Protein AF-A0A497GN46-F1 (afdb_monomer)

Sequence (124 aa):
MSKYTYIRVEKKVAERLEQLKFLYGCNSYNEVLSKLLNDIGVVEDLKRIANDPFQLSSVQEAALDALGEMAENGNIYALKALIEVAKNKRDVSYIQKKALSLVKKSLDVLYAKYGLAQVKDSSG

Radius of gyration: 18.12 Å; Cα contacts (8 Å, |Δi|>4): 106; chains: 1; bounding box: 47×28×57 Å

Structure (mmCIF, N/CA/C/O backbone):
data_AF-A0A497GN46-F1
#
_entry.id   AF-A0A497GN46-F1
#
loop_
_atom_site.group_PDB
_atom_site.id
_atom_site.type_symbol
_atom_site.label_atom_id
_atom_site.label_alt_id
_atom_site.label_comp_id
_atom_site.label_asym_id
_atom_site.label_entity_id
_atom_site.label_seq_id
_atom_site.pdbx_PDB_ins_code
_atom_site.Cartn_x
_atom_site.Cartn_y
_atom_site.Cartn_z
_atom_site.occupancy
_atom_site.B_iso_or_equiv
_atom_site.auth_seq_id
_atom_site.auth_comp_id
_atom_site.auth_asym_id
_atom_site.auth_atom_id
_atom_site.pdbx_PDB_model_num
ATOM 1 N N . MET A 1 1 ? -10.093 23.165 -40.845 1.00 49.94 1 MET A N 1
ATOM 2 C CA . MET A 1 1 ? -10.022 21.777 -40.316 1.00 49.94 1 MET A CA 1
ATOM 3 C C . MET A 1 1 ? -8.875 21.097 -41.057 1.00 49.94 1 MET A C 1
ATOM 5 O O . MET A 1 1 ? -8.870 21.205 -42.268 1.00 49.94 1 MET A O 1
ATOM 9 N N . SER A 1 2 ? -7.806 20.574 -40.448 1.00 41.91 2 SER A N 1
ATOM 10 C CA . SER A 1 2 ? -7.695 19.578 -39.362 1.00 41.91 2 SER A CA 1
ATOM 11 C C . SER A 1 2 ? -6.376 19.814 -38.584 1.00 41.91 2 SER A C 1
ATOM 13 O O . SER A 1 2 ? -5.337 19.983 -39.210 1.00 41.91 2 SER A O 1
ATOM 15 N N . LYS A 1 3 ? -6.407 20.124 -37.277 1.00 43.84 3 LYS A N 1
ATOM 16 C CA . LYS A 1 3 ? -6.298 19.204 -36.114 1.00 43.84 3 LYS A CA 1
ATOM 17 C C . LYS A 1 3 ? -4.997 18.384 -36.051 1.00 43.84 3 LYS A C 1
ATOM 19 O O . LYS A 1 3 ? -5.061 17.175 -36.182 1.00 43.84 3 LYS A O 1
ATOM 24 N N . TYR A 1 4 ? -3.867 19.010 -35.722 1.00 42.88 4 TYR A N 1
ATOM 25 C CA . TYR A 1 4 ? -2.808 18.338 -34.953 1.00 42.88 4 TYR A CA 1
ATOM 26 C C . TYR A 1 4 ? -2.122 19.357 -34.045 1.00 42.88 4 TYR A C 1
ATOM 28 O O . TYR A 1 4 ? -1.109 19.959 -34.391 1.00 42.88 4 TYR A O 1
ATOM 36 N N . THR A 1 5 ? -2.698 19.567 -32.863 1.00 42.41 5 THR A N 1
ATOM 37 C CA . THR A 1 5 ? -1.954 20.135 -31.741 1.00 42.41 5 THR A CA 1
ATOM 38 C C . THR A 1 5 ? -0.919 19.083 -31.353 1.00 42.41 5 THR A C 1
ATOM 40 O O . THR A 1 5 ? -1.232 18.145 -30.624 1.00 42.41 5 THR A O 1
ATOM 43 N N . TYR A 1 6 ? 0.293 19.176 -31.904 1.00 43.22 6 TYR A N 1
ATOM 44 C CA . TYR A 1 6 ? 1.426 18.402 -31.406 1.00 43.22 6 TYR A CA 1
ATOM 45 C C . TYR A 1 6 ? 1.648 18.833 -29.957 1.00 43.22 6 TYR A C 1
ATOM 47 O O . TYR A 1 6 ? 2.191 19.906 -29.692 1.00 43.22 6 TYR A O 1
ATOM 55 N N . ILE A 1 7 ? 1.179 18.023 -29.008 1.00 54.28 7 ILE A N 1
ATOM 56 C CA . ILE A 1 7 ? 1.558 18.172 -27.609 1.00 54.28 7 ILE A CA 1
ATOM 57 C C . ILE A 1 7 ? 3.064 17.939 -27.594 1.00 54.28 7 ILE A C 1
ATOM 59 O O . ILE A 1 7 ? 3.532 16.826 -27.835 1.00 54.28 7 ILE A O 1
ATOM 63 N N . ARG A 1 8 ? 3.836 19.009 -27.395 1.00 50.75 8 ARG A N 1
ATOM 64 C CA . ARG A 1 8 ? 5.283 18.926 -27.225 1.00 50.75 8 ARG A CA 1
ATOM 65 C C . ARG A 1 8 ? 5.517 18.209 -25.902 1.00 50.75 8 ARG A C 1
ATOM 67 O O . ARG A 1 8 ? 5.531 18.834 -24.848 1.00 50.75 8 ARG A O 1
ATOM 74 N N . VAL A 1 9 ? 5.612 16.885 -25.957 1.00 55.09 9 VAL A N 1
ATOM 75 C CA . VAL A 1 9 ? 5.970 16.076 -24.799 1.00 55.09 9 VAL A CA 1
ATOM 76 C C . VAL A 1 9 ? 7.387 16.490 -24.438 1.00 55.09 9 VAL A C 1
ATOM 78 O O . VAL A 1 9 ? 8.319 16.287 -25.217 1.00 55.09 9 VAL A O 1
ATOM 81 N N . GLU A 1 10 ? 7.537 17.172 -23.305 1.00 70.38 10 GLU A N 1
ATOM 82 C CA . GLU A 1 10 ? 8.850 17.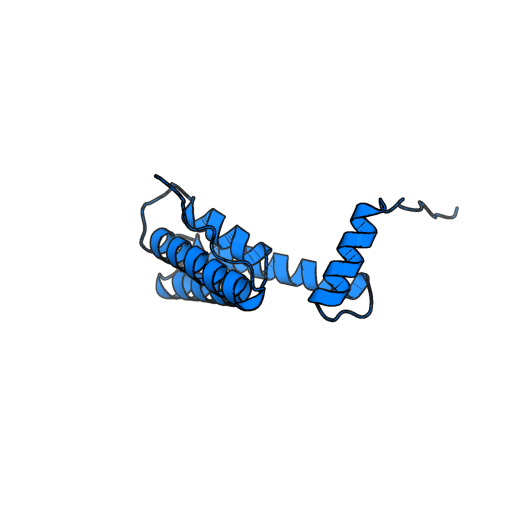567 -22.813 1.00 70.38 10 GLU A CA 1
ATOM 83 C C . GLU A 1 10 ? 9.751 16.330 -22.768 1.00 70.38 10 GLU A C 1
ATOM 85 O O . GLU A 1 10 ? 9.307 15.251 -22.374 1.00 70.38 10 GLU A O 1
ATOM 90 N N . LYS A 1 11 ? 11.023 16.472 -23.150 1.00 72.75 11 LYS A N 1
ATOM 91 C CA . LYS A 1 11 ? 11.996 15.364 -23.192 1.00 72.75 11 LYS A CA 1
ATOM 92 C C . LYS A 1 11 ? 11.970 14.515 -21.909 1.00 72.75 11 LYS A C 1
ATOM 94 O O . LYS A 1 11 ? 11.975 13.293 -21.969 1.00 72.75 11 LYS A O 1
ATOM 99 N N . LYS A 1 12 ? 11.811 15.177 -20.760 1.00 72.25 12 LYS A N 1
ATOM 100 C CA . LYS A 1 12 ? 11.692 14.565 -19.431 1.00 72.25 12 LYS A CA 1
ATOM 101 C C . LYS A 1 12 ? 10.449 13.681 -19.260 1.00 72.25 12 LYS A C 1
ATOM 103 O O . LYS A 1 12 ? 10.490 12.693 -18.533 1.00 72.25 12 LYS A O 1
ATOM 108 N N . VAL A 1 13 ? 9.334 14.032 -19.897 1.00 72.69 13 VAL A N 1
ATOM 109 C CA . VAL A 1 13 ? 8.100 13.233 -19.890 1.00 72.69 13 VAL A CA 1
ATOM 110 C C . VAL A 1 13 ? 8.264 12.002 -20.777 1.00 72.69 13 VAL A C 1
ATOM 112 O O . VAL A 1 13 ? 7.862 10.919 -20.369 1.00 72.69 13 VAL A O 1
ATOM 115 N N . ALA A 1 14 ? 8.917 12.132 -21.934 1.00 74.38 14 ALA A N 1
ATOM 116 C CA . ALA A 1 14 ? 9.223 10.992 -22.799 1.00 74.38 14 ALA A CA 1
ATOM 117 C C . ALA A 1 14 ? 10.196 10.002 -22.130 1.00 74.38 14 ALA A C 1
ATOM 119 O O . ALA A 1 14 ? 9.937 8.804 -22.117 1.00 74.38 14 ALA A O 1
ATOM 120 N N . GLU A 1 15 ? 11.261 10.500 -21.493 1.00 78.56 15 GLU A N 1
ATOM 121 C CA . GLU A 1 15 ? 12.205 9.678 -20.718 1.00 78.56 15 GLU A CA 1
ATOM 122 C C . GLU A 1 15 ? 11.504 8.923 -19.580 1.00 78.56 15 GLU A C 1
ATOM 124 O O . GLU A 1 15 ? 11.731 7.728 -19.392 1.00 78.56 15 GLU A O 1
ATOM 129 N N . ARG A 1 16 ? 10.598 9.591 -18.853 1.00 78.56 16 ARG A N 1
ATOM 130 C CA . ARG A 1 16 ? 9.771 8.944 -17.823 1.00 78.56 16 ARG A CA 1
ATOM 131 C C . ARG A 1 16 ? 8.839 7.887 -18.407 1.00 78.56 16 ARG A C 1
ATOM 133 O O . ARG A 1 16 ? 8.714 6.817 -17.825 1.00 78.56 16 ARG A O 1
ATOM 140 N N . LEU A 1 17 ? 8.184 8.163 -19.533 1.00 77.19 17 LEU A N 1
ATOM 141 C CA . LEU A 1 17 ? 7.293 7.198 -20.178 1.00 77.19 17 LEU A CA 1
ATOM 142 C C . LEU A 1 17 ? 8.049 5.958 -20.662 1.00 77.19 17 LEU A C 1
ATOM 144 O O . LEU A 1 17 ? 7.526 4.861 -20.513 1.00 77.19 17 LEU A O 1
ATOM 148 N N . GLU A 1 18 ? 9.275 6.101 -21.167 1.00 82.38 18 GLU A N 1
ATOM 149 C CA . GLU A 1 18 ? 10.121 4.957 -21.534 1.00 82.38 18 GLU A CA 1
ATOM 150 C C . GLU A 1 18 ? 10.572 4.140 -20.315 1.00 82.38 18 GLU A C 1
ATOM 152 O O . GLU A 1 18 ? 10.491 2.912 -20.330 1.00 82.38 18 GLU A O 1
ATOM 157 N N . GLN A 1 19 ? 10.954 4.796 -19.214 1.00 79.62 19 GLN A N 1
ATOM 158 C CA . GLN A 1 19 ? 11.245 4.103 -17.950 1.00 79.62 19 GLN A CA 1
ATOM 159 C C . GLN A 1 19 ? 10.033 3.309 -17.450 1.00 79.62 19 GLN A C 1
ATOM 161 O O . GLN A 1 19 ? 10.162 2.151 -17.062 1.00 79.62 19 GLN A O 1
ATOM 166 N N . LEU A 1 20 ? 8.844 3.913 -17.490 1.00 77.44 20 LEU A N 1
ATOM 167 C CA . LEU A 1 20 ? 7.599 3.259 -17.086 1.00 77.44 20 LEU A CA 1
ATOM 168 C C . LEU A 1 20 ? 7.226 2.117 -18.034 1.00 77.44 20 LEU A C 1
ATOM 170 O O . LEU A 1 20 ? 6.750 1.082 -17.580 1.00 77.44 20 LEU A O 1
ATOM 174 N N . LYS A 1 21 ? 7.489 2.267 -19.335 1.00 81.25 21 LYS A N 1
ATOM 175 C CA . LYS A 1 21 ? 7.287 1.215 -20.333 1.00 81.25 21 LYS A CA 1
ATOM 176 C C . LYS A 1 21 ? 8.128 -0.023 -20.011 1.00 81.25 21 LYS A C 1
ATOM 178 O O . LYS A 1 21 ? 7.592 -1.128 -20.020 1.00 81.25 21 LYS A O 1
ATOM 183 N N . PHE A 1 22 ? 9.391 0.174 -19.627 1.00 79.94 22 PHE A N 1
ATOM 184 C CA . PHE A 1 22 ? 10.271 -0.893 -19.146 1.00 79.94 22 PHE A CA 1
ATOM 185 C C . PHE A 1 22 ? 9.782 -1.506 -17.824 1.00 79.94 22 PHE A C 1
ATOM 187 O O . PHE A 1 22 ? 9.637 -2.721 -17.731 1.00 79.94 22 PHE A O 1
ATOM 194 N N . LEU A 1 23 ? 9.474 -0.677 -16.819 1.00 72.50 23 LEU A N 1
ATOM 195 C CA . LEU A 1 23 ? 9.042 -1.137 -15.491 1.00 72.50 23 LEU A CA 1
ATOM 196 C C . LEU A 1 23 ? 7.744 -1.953 -15.529 1.00 72.50 23 LEU A C 1
ATOM 198 O O . LEU A 1 23 ? 7.620 -2.945 -14.818 1.00 72.50 23 LEU A O 1
ATOM 202 N N . TYR A 1 24 ? 6.785 -1.547 -16.361 1.00 75.38 24 TYR A N 1
ATOM 203 C CA . TYR A 1 24 ? 5.485 -2.207 -16.476 1.00 75.38 24 TYR A CA 1
ATOM 204 C C . TYR A 1 24 ? 5.428 -3.313 -17.541 1.00 75.38 24 TYR A C 1
ATOM 206 O O . TYR A 1 24 ? 4.366 -3.931 -17.707 1.00 75.38 24 TYR A O 1
ATOM 214 N N . GLY A 1 25 ? 6.531 -3.554 -18.263 1.00 82.50 25 GLY A N 1
ATOM 215 C CA . GLY A 1 25 ? 6.592 -4.509 -19.372 1.00 82.50 25 GLY A CA 1
ATOM 216 C C . GLY A 1 25 ? 5.600 -4.186 -20.493 1.00 82.50 25 GLY A C 1
ATOM 217 O O . GLY A 1 25 ? 4.984 -5.092 -21.048 1.00 82.50 25 GLY A O 1
ATOM 218 N N . CYS A 1 26 ? 5.375 -2.901 -20.768 1.00 84.56 26 CYS A N 1
ATOM 219 C CA . CYS A 1 26 ? 4.435 -2.446 -21.790 1.00 84.56 26 CYS A CA 1
ATOM 220 C C . CYS A 1 26 ? 5.123 -2.338 -23.155 1.00 84.56 26 CYS A C 1
ATOM 222 O O . CYS A 1 26 ? 6.303 -2.013 -23.246 1.00 84.56 26 CYS A O 1
ATOM 224 N N . ASN A 1 27 ? 4.370 -2.522 -24.236 1.00 86.25 27 ASN A N 1
ATOM 225 C CA . ASN A 1 27 ? 4.879 -2.365 -25.602 1.00 86.25 27 ASN A CA 1
ATOM 226 C C . ASN A 1 27 ? 4.527 -1.000 -26.209 1.00 86.25 27 ASN A C 1
ATOM 228 O O . ASN A 1 27 ? 5.090 -0.601 -27.229 1.00 86.25 27 ASN A O 1
ATOM 232 N N . SER A 1 28 ? 3.629 -0.246 -25.570 1.00 84.94 28 SER A N 1
ATOM 233 C CA . SER A 1 28 ? 3.193 1.074 -26.028 1.00 84.94 28 SER A CA 1
ATOM 234 C C . SER A 1 28 ? 2.960 2.054 -24.876 1.00 84.94 28 SER A C 1
ATOM 236 O O . SER A 1 28 ? 2.689 1.663 -23.741 1.00 84.94 28 SER A O 1
ATOM 238 N N . TYR A 1 29 ? 3.013 3.358 -25.166 1.00 79.31 29 TYR A N 1
ATOM 239 C CA . TYR A 1 29 ? 2.657 4.388 -24.181 1.00 79.31 29 TYR A CA 1
ATOM 240 C C . TYR A 1 29 ? 1.176 4.341 -23.790 1.00 79.31 29 TYR A C 1
ATOM 242 O O . TYR A 1 29 ? 0.841 4.671 -22.658 1.00 79.31 29 TYR A O 1
ATOM 250 N N . ASN A 1 30 ? 0.294 3.888 -24.685 1.00 79.94 30 ASN A N 1
ATOM 251 C CA . ASN A 1 30 ? -1.123 3.702 -24.366 1.00 79.94 30 ASN A CA 1
ATOM 252 C C . ASN A 1 30 ? -1.323 2.591 -23.328 1.00 79.94 30 ASN A C 1
ATOM 254 O O . ASN A 1 30 ? -2.126 2.754 -22.414 1.00 79.94 30 ASN A O 1
ATOM 258 N N . GLU A 1 31 ? -0.559 1.499 -23.413 1.00 79.19 31 GLU A N 1
ATOM 259 C CA . GLU A 1 31 ? -0.557 0.453 -22.382 1.00 79.19 31 GLU A CA 1
ATOM 260 C C . GLU A 1 31 ? -0.015 0.971 -21.048 1.00 79.19 31 GLU A C 1
ATOM 262 O O . GLU A 1 31 ? -0.602 0.692 -20.005 1.00 79.19 31 GLU A O 1
ATOM 267 N N . VAL A 1 32 ? 1.060 1.770 -21.069 1.00 81.50 32 VAL A N 1
ATOM 268 C CA . VAL A 1 32 ? 1.578 2.442 -19.864 1.00 81.50 32 VAL A CA 1
ATOM 269 C C . VAL A 1 32 ? 0.499 3.317 -19.228 1.00 81.50 32 VAL A C 1
ATOM 271 O O . VAL A 1 32 ? 0.254 3.209 -18.030 1.00 81.50 32 VAL A O 1
ATOM 274 N N . LEU A 1 33 ? -0.182 4.150 -20.019 1.00 79.00 33 LEU A N 1
ATOM 275 C CA . LEU A 1 33 ? -1.248 5.026 -19.534 1.00 79.00 33 LEU A CA 1
ATOM 276 C C . LEU A 1 33 ? -2.440 4.234 -18.988 1.00 79.00 33 LEU A C 1
ATOM 278 O O . LEU A 1 33 ? -2.940 4.562 -17.918 1.00 79.00 33 LEU A O 1
ATOM 282 N N . SER A 1 34 ? -2.873 3.176 -19.676 1.00 74.38 34 SER A N 1
ATOM 283 C CA . SER A 1 34 ? -3.982 2.333 -19.218 1.00 74.38 34 SER A CA 1
ATOM 284 C C . SER A 1 34 ? -3.658 1.625 -17.904 1.00 74.38 34 SER A C 1
ATOM 286 O O . SER A 1 34 ? -4.509 1.584 -17.018 1.00 74.38 34 SER A O 1
ATOM 288 N N . LYS A 1 35 ? -2.438 1.087 -17.757 1.00 78.81 35 LYS A N 1
ATOM 289 C CA . LYS A 1 35 ? -2.000 0.464 -16.501 1.00 78.81 35 LYS A CA 1
ATOM 290 C C . LYS A 1 35 ? -1.903 1.485 -15.376 1.00 78.81 35 LYS A C 1
ATOM 292 O O . LYS A 1 35 ? -2.440 1.238 -14.308 1.00 78.81 35 LYS A O 1
ATOM 297 N N . LEU A 1 36 ? -1.307 2.650 -15.633 1.00 77.06 36 LEU A N 1
ATOM 298 C CA . LEU A 1 36 ? -1.230 3.735 -14.652 1.00 77.06 36 LEU A CA 1
ATOM 299 C C . LEU A 1 36 ? -2.613 4.171 -14.168 1.00 77.06 36 LEU A C 1
ATOM 301 O O . LEU A 1 36 ? -2.819 4.323 -12.970 1.00 77.06 36 LEU A O 1
ATOM 305 N N . LEU A 1 37 ? -3.562 4.376 -15.084 1.00 74.00 37 LEU A N 1
ATOM 306 C CA . LEU A 1 37 ? -4.918 4.794 -14.730 1.00 74.00 37 LEU A CA 1
ATOM 307 C C . LEU A 1 37 ? -5.651 3.721 -13.918 1.00 74.00 37 LEU A C 1
ATOM 309 O O . LEU A 1 37 ? -6.338 4.063 -12.959 1.00 74.00 37 LEU A O 1
ATOM 313 N N . ASN A 1 38 ? -5.474 2.444 -14.265 1.00 79.56 38 ASN A N 1
ATOM 314 C CA . ASN A 1 38 ? -6.042 1.332 -13.507 1.00 79.56 38 ASN A CA 1
ATOM 315 C C . ASN A 1 38 ? -5.427 1.228 -12.103 1.00 79.56 38 ASN A C 1
ATOM 317 O O . ASN A 1 38 ? -6.156 1.167 -11.118 1.00 79.56 38 ASN A O 1
ATOM 321 N N . ASP A 1 39 ? -4.098 1.288 -12.003 1.00 81.62 39 ASP A N 1
ATOM 322 C CA . ASP A 1 39 ? -3.374 1.263 -10.732 1.00 81.62 39 ASP A CA 1
ATOM 323 C C . ASP A 1 39 ? -3.802 2.426 -9.829 1.00 81.62 39 ASP A C 1
ATOM 325 O O . ASP A 1 39 ? -4.065 2.221 -8.648 1.00 81.62 39 ASP A O 1
ATOM 329 N N . ILE A 1 40 ? -3.921 3.642 -10.376 1.00 81.12 40 ILE A N 1
ATOM 330 C CA . ILE A 1 40 ? -4.393 4.817 -9.630 1.00 81.12 40 ILE A CA 1
ATOM 331 C C . ILE A 1 40 ? -5.837 4.615 -9.160 1.00 81.12 40 ILE A C 1
ATOM 333 O O . ILE A 1 40 ? -6.136 4.911 -8.006 1.00 81.12 40 ILE A O 1
ATOM 337 N N . GLY A 1 41 ? -6.719 4.104 -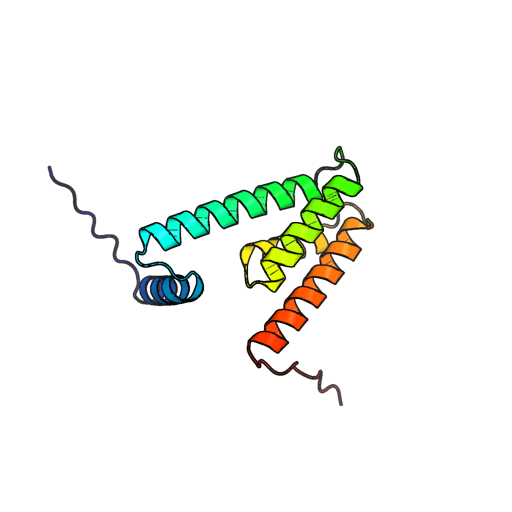10.024 1.00 87.06 41 GLY A N 1
ATOM 338 C CA . GLY A 1 41 ? -8.116 3.838 -9.674 1.00 87.06 41 GLY A CA 1
ATOM 339 C C . GLY A 1 41 ? -8.243 2.842 -8.522 1.00 87.06 41 GLY A C 1
ATOM 340 O O . GLY A 1 41 ? -8.860 3.154 -7.506 1.00 87.06 41 GLY A O 1
ATOM 341 N N . VAL A 1 42 ? -7.579 1.688 -8.641 1.00 90.19 42 VAL A N 1
ATOM 342 C CA . VAL A 1 42 ? -7.562 0.650 -7.599 1.00 90.19 42 VAL A CA 1
ATOM 343 C C . VAL A 1 42 ? -6.970 1.190 -6.295 1.00 90.19 42 VAL A C 1
ATOM 345 O O . VAL A 1 42 ? -7.537 0.973 -5.226 1.00 90.19 42 VAL A O 1
ATOM 348 N N . VAL A 1 43 ? -5.863 1.935 -6.360 1.00 93.69 43 VAL A N 1
ATOM 349 C CA . VAL A 1 43 ? -5.231 2.533 -5.174 1.00 93.69 43 VAL A CA 1
ATOM 350 C C . VAL A 1 43 ? -6.158 3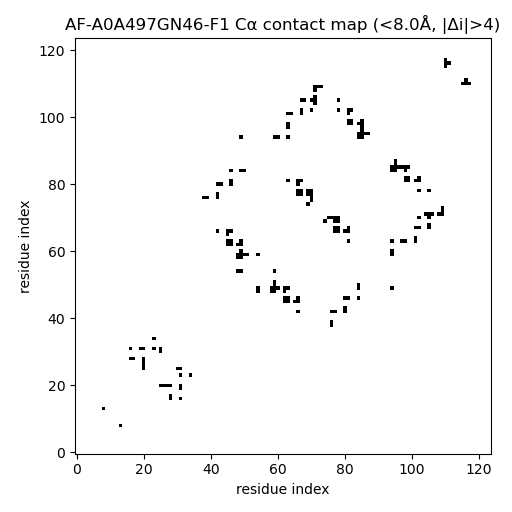.530 -4.479 1.00 93.69 43 VAL A C 1
ATOM 352 O O . VAL A 1 43 ? -6.251 3.508 -3.252 1.00 93.69 43 VAL A O 1
ATOM 355 N N . GLU A 1 44 ? -6.849 4.397 -5.221 1.00 92.12 44 GLU A N 1
ATOM 356 C CA . GLU A 1 44 ? -7.791 5.355 -4.632 1.00 92.12 44 GLU A CA 1
ATOM 357 C C . GLU A 1 44 ? -8.998 4.654 -3.994 1.00 92.12 44 GLU A C 1
ATOM 359 O O . GLU A 1 44 ? -9.413 5.042 -2.899 1.00 92.12 44 GLU A O 1
ATOM 364 N N . ASP A 1 45 ? -9.516 3.588 -4.609 1.00 93.06 45 ASP A N 1
ATOM 365 C CA . ASP A 1 45 ? -10.599 2.789 -4.030 1.00 93.06 45 ASP A CA 1
ATOM 366 C C . ASP A 1 45 ? -10.174 2.098 -2.731 1.00 93.06 45 ASP A C 1
ATOM 368 O O . ASP A 1 45 ? -10.862 2.225 -1.716 1.00 93.06 45 ASP A O 1
ATOM 372 N N . LEU A 1 46 ? -9.010 1.442 -2.715 1.00 94.19 46 LEU A N 1
ATOM 373 C CA . LEU A 1 46 ? -8.463 0.823 -1.505 1.00 94.19 46 LEU A CA 1
ATOM 374 C C . LEU A 1 46 ? -8.189 1.864 -0.414 1.00 94.19 46 LEU A C 1
ATOM 376 O O . LEU A 1 46 ? -8.530 1.651 0.749 1.00 94.19 46 LEU A O 1
ATOM 380 N N . LYS A 1 47 ? -7.633 3.027 -0.777 1.00 94.19 47 LYS A N 1
ATOM 381 C CA . LYS A 1 47 ? -7.396 4.135 0.159 1.00 94.19 47 LYS A CA 1
ATOM 382 C C . LYS A 1 47 ? -8.702 4.653 0.757 1.00 94.19 47 LYS A C 1
ATOM 384 O O . LYS A 1 47 ? -8.745 4.961 1.950 1.00 94.19 47 LYS A O 1
ATOM 389 N N . ARG A 1 48 ? -9.761 4.758 -0.049 1.00 92.31 48 ARG A N 1
ATOM 390 C CA . ARG A 1 48 ? -11.094 5.156 0.412 1.00 92.31 48 ARG A CA 1
ATOM 391 C C . ARG A 1 48 ? -11.661 4.125 1.382 1.00 92.31 48 ARG A C 1
ATOM 393 O O . ARG A 1 48 ? -12.076 4.522 2.463 1.00 92.31 48 ARG A O 1
ATOM 400 N N . ILE A 1 49 ? -11.607 2.836 1.042 1.00 91.62 49 ILE A N 1
ATOM 401 C CA . ILE A 1 49 ? -12.068 1.739 1.910 1.00 91.62 49 ILE A CA 1
ATOM 402 C C . ILE A 1 49 ? -11.319 1.753 3.249 1.00 91.62 49 ILE A C 1
ATOM 404 O O . ILE A 1 49 ? -11.947 1.699 4.301 1.00 91.62 49 ILE A O 1
ATOM 408 N N . ALA A 1 50 ? -9.992 1.898 3.228 1.00 90.50 50 ALA A N 1
ATOM 409 C CA . ALA A 1 50 ? -9.166 1.916 4.436 1.00 90.50 50 ALA A CA 1
ATOM 410 C C . ALA A 1 50 ? -9.462 3.104 5.374 1.00 90.50 50 ALA A C 1
ATOM 412 O O . ALA A 1 50 ? -9.233 3.001 6.577 1.00 90.50 50 ALA A O 1
ATOM 413 N N . ASN A 1 51 ? -9.950 4.231 4.843 1.00 88.81 51 ASN A N 1
ATOM 414 C CA . ASN A 1 51 ? -10.292 5.424 5.627 1.00 88.81 51 ASN A CA 1
ATOM 415 C C . ASN A 1 51 ? -11.793 5.563 5.925 1.00 88.81 51 ASN A C 1
ATOM 417 O O . ASN A 1 51 ? -12.172 6.511 6.612 1.00 88.81 51 ASN A O 1
ATOM 421 N N . ASP A 1 52 ? -12.647 4.692 5.389 1.00 88.25 52 ASP A N 1
ATOM 422 C CA . ASP A 1 52 ? -14.093 4.784 5.573 1.00 88.25 52 ASP A CA 1
ATOM 423 C C . ASP A 1 52 ? -14.464 4.303 6.986 1.00 88.25 52 ASP A C 1
ATOM 425 O O . ASP A 1 52 ? -14.329 3.110 7.272 1.00 88.25 52 ASP A O 1
ATOM 429 N N . PRO A 1 53 ? -14.922 5.195 7.887 1.00 84.69 53 PRO A N 1
ATOM 430 C CA . PRO A 1 53 ? -15.202 4.846 9.278 1.00 84.69 53 PRO A CA 1
ATOM 431 C C . PRO A 1 53 ? -16.394 3.894 9.435 1.00 84.69 53 PRO A C 1
ATOM 433 O O . PRO A 1 53 ? -16.580 3.343 10.516 1.00 84.69 53 PRO A O 1
ATOM 436 N N . PHE A 1 54 ? -17.202 3.706 8.388 1.00 86.75 54 PHE A N 1
ATOM 437 C CA . PHE A 1 54 ? -18.347 2.798 8.400 1.00 86.75 54 PHE A CA 1
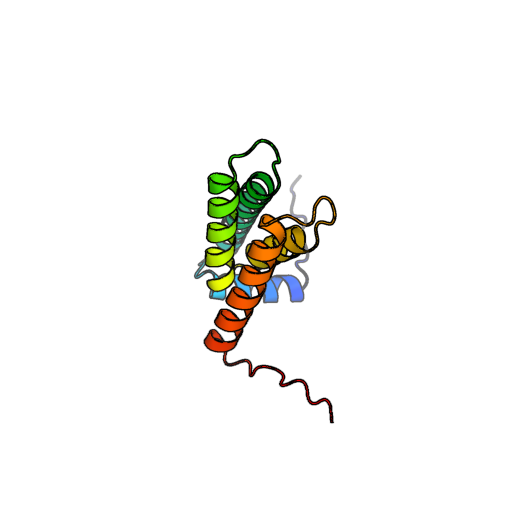ATOM 438 C C . PHE A 1 54 ? -17.995 1.386 7.914 1.00 86.75 54 PHE A C 1
ATOM 440 O O . PHE A 1 54 ? -18.845 0.496 7.968 1.00 86.75 54 PHE A O 1
ATOM 447 N N . GLN A 1 55 ? -16.761 1.160 7.453 1.00 86.25 55 GLN A N 1
ATOM 448 C CA . GLN A 1 55 ? -16.297 -0.172 7.077 1.00 86.25 55 GLN A CA 1
ATOM 449 C C . GLN A 1 55 ? -15.933 -1.012 8.294 1.00 86.25 55 GLN A C 1
ATOM 451 O O . GLN A 1 55 ? -15.480 -0.515 9.324 1.00 86.25 55 GLN A O 1
ATOM 456 N N . LEU A 1 56 ? -16.078 -2.327 8.137 1.00 87.75 56 LEU A N 1
ATOM 457 C CA . LEU A 1 56 ? -15.573 -3.285 9.112 1.00 87.75 56 LEU A CA 1
ATOM 458 C C . LEU A 1 56 ? -14.049 -3.162 9.214 1.00 87.75 56 LEU A C 1
ATOM 460 O O . LEU A 1 56 ? -13.366 -3.030 8.196 1.00 87.75 56 LEU A O 1
ATOM 464 N N . SER A 1 57 ? -13.508 -3.289 10.426 1.00 87.25 57 SER A N 1
ATOM 465 C CA . SER A 1 57 ? -12.059 -3.231 10.656 1.00 87.25 57 SER A CA 1
ATOM 466 C C . SER A 1 57 ? -11.298 -4.247 9.801 1.00 87.25 57 SER A C 1
ATOM 468 O O . SER A 1 57 ? -10.275 -3.910 9.219 1.00 87.25 57 SER A O 1
ATOM 470 N N . SER A 1 58 ? -11.842 -5.454 9.627 1.00 89.25 58 SER A N 1
ATOM 471 C CA . SER A 1 58 ? -11.269 -6.489 8.757 1.00 89.25 58 SER A CA 1
ATOM 472 C C . SER A 1 58 ? -11.207 -6.081 7.281 1.00 89.25 58 SER A C 1
ATOM 474 O O . SER A 1 58 ? -10.264 -6.443 6.583 1.00 89.25 58 SER A O 1
ATOM 476 N N . VAL A 1 59 ? -12.181 -5.306 6.799 1.00 89.38 59 VAL A N 1
ATOM 477 C CA . VAL A 1 59 ? -12.222 -4.803 5.418 1.00 89.38 59 VAL A CA 1
ATOM 478 C C . VAL A 1 59 ? -11.222 -3.662 5.234 1.00 89.38 59 VAL A C 1
ATOM 480 O O . VAL A 1 59 ? -10.489 -3.641 4.247 1.00 89.38 59 VAL A O 1
ATOM 483 N N . GLN A 1 60 ? -11.132 -2.750 6.205 1.00 90.56 60 GLN A N 1
ATOM 484 C CA . GLN A 1 60 ? -10.108 -1.701 6.218 1.00 90.56 60 GLN A CA 1
ATOM 485 C C . GLN A 1 60 ? -8.696 -2.303 6.249 1.00 90.56 60 GLN A C 1
ATOM 487 O O . GLN A 1 60 ? -7.800 -1.844 5.543 1.00 90.56 60 GLN A O 1
ATOM 492 N N . GLU A 1 61 ? -8.505 -3.359 7.039 1.00 92.00 61 GLU A N 1
ATOM 493 C CA . GLU A 1 61 ? -7.256 -4.107 7.118 1.00 92.00 61 GLU A CA 1
ATOM 494 C C . GLU A 1 61 ? -6.890 -4.786 5.806 1.00 92.00 61 GLU A C 1
ATOM 496 O O . GLU A 1 61 ? -5.764 -4.618 5.350 1.00 92.00 61 GLU A O 1
ATOM 501 N N . ALA A 1 62 ? -7.833 -5.493 5.182 1.00 91.94 62 ALA A N 1
ATOM 502 C CA . ALA A 1 62 ? -7.607 -6.126 3.889 1.00 91.94 62 ALA A CA 1
ATOM 503 C C . ALA A 1 62 ? -7.234 -5.093 2.814 1.00 91.94 62 ALA A C 1
ATOM 505 O O . ALA A 1 62 ? -6.346 -5.337 1.998 1.00 91.94 62 ALA A O 1
ATOM 506 N N . ALA A 1 63 ? -7.862 -3.912 2.841 1.00 93.12 63 ALA A N 1
ATOM 507 C CA . ALA A 1 63 ? -7.516 -2.825 1.933 1.00 93.12 63 ALA A CA 1
ATOM 508 C C . ALA A 1 63 ? -6.091 -2.293 2.170 1.00 93.12 63 ALA A C 1
ATOM 510 O O . ALA A 1 63 ? -5.365 -2.030 1.210 1.00 93.12 63 ALA A O 1
ATOM 511 N N . LEU A 1 64 ? -5.665 -2.171 3.432 1.00 95.06 64 LEU A N 1
ATOM 512 C CA . LEU A 1 64 ? -4.285 -1.816 3.766 1.00 95.06 64 LEU A CA 1
ATOM 513 C C . LEU A 1 64 ? -3.288 -2.886 3.322 1.00 95.06 64 LEU A C 1
ATOM 515 O O . LEU A 1 64 ? -2.255 -2.539 2.756 1.00 95.06 64 LEU A O 1
ATOM 519 N N . ASP A 1 65 ? -3.587 -4.161 3.558 1.00 95.44 65 ASP A N 1
ATOM 520 C CA . ASP A 1 65 ? -2.700 -5.267 3.196 1.00 95.44 65 ASP A CA 1
ATOM 521 C C . ASP A 1 65 ? -2.517 -5.348 1.671 1.00 95.44 65 ASP A C 1
ATOM 523 O O . ASP A 1 65 ? -1.386 -5.467 1.199 1.00 95.44 65 ASP A O 1
ATOM 527 N N . ALA A 1 66 ? -3.591 -5.144 0.898 1.00 94.31 66 ALA A N 1
ATOM 528 C CA . ALA A 1 66 ? -3.523 -5.039 -0.560 1.00 94.31 66 ALA A CA 1
ATOM 529 C C . ALA A 1 66 ? -2.652 -3.855 -1.023 1.00 94.31 66 ALA A C 1
ATOM 531 O O . ALA A 1 66 ? -1.796 -4.011 -1.894 1.00 94.31 66 ALA A O 1
ATOM 532 N N . LEU A 1 67 ? -2.810 -2.672 -0.412 1.00 96.25 67 LEU A N 1
ATOM 533 C CA . LEU A 1 67 ? -1.934 -1.523 -0.685 1.00 96.25 67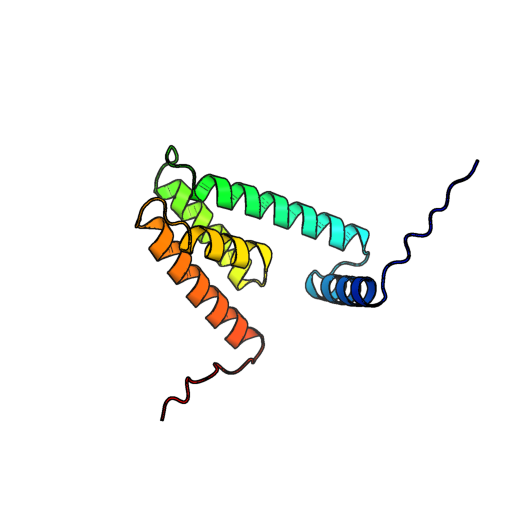 LEU A CA 1
ATOM 534 C C . LEU A 1 67 ? -0.465 -1.825 -0.339 1.00 96.25 67 LEU A C 1
ATOM 536 O O . LEU A 1 67 ? 0.433 -1.393 -1.062 1.00 96.25 67 LEU A O 1
ATOM 540 N N . GLY A 1 68 ? -0.219 -2.569 0.743 1.00 95.56 68 GLY A N 1
ATOM 541 C CA . GLY A 1 68 ? 1.107 -3.038 1.150 1.00 95.56 68 GLY A CA 1
ATOM 542 C C . GLY A 1 68 ? 1.753 -3.936 0.102 1.00 95.56 68 GLY A C 1
ATOM 543 O O . GLY A 1 68 ? 2.864 -3.660 -0.341 1.00 95.56 68 GLY A O 1
ATOM 544 N N . GLU A 1 69 ? 1.038 -4.957 -0.365 1.00 93.88 69 GLU A N 1
ATOM 545 C CA . GLU A 1 69 ? 1.529 -5.870 -1.401 1.00 93.88 69 GLU A CA 1
ATOM 546 C C . GLU A 1 69 ? 1.828 -5.136 -2.718 1.00 93.88 69 GLU A C 1
ATOM 548 O O . GLU A 1 69 ? 2.867 -5.355 -3.347 1.00 93.88 69 GLU A O 1
ATOM 553 N N . MET A 1 70 ? 0.957 -4.209 -3.127 1.00 92.69 70 MET A N 1
ATOM 554 C CA . MET A 1 70 ? 1.201 -3.373 -4.305 1.00 92.69 70 MET A CA 1
ATOM 555 C C . MET A 1 70 ? 2.467 -2.519 -4.136 1.00 92.69 70 MET A C 1
ATOM 557 O O . MET A 1 70 ? 3.277 -2.422 -5.062 1.00 92.69 70 MET A O 1
ATOM 561 N N . ALA A 1 71 ? 2.662 -1.911 -2.963 1.00 92.81 71 ALA A N 1
ATOM 562 C CA . ALA A 1 71 ? 3.829 -1.087 -2.662 1.00 92.81 71 ALA A CA 1
ATOM 563 C C . ALA A 1 71 ? 5.134 -1.905 -2.619 1.00 92.81 71 ALA A C 1
ATOM 565 O O . ALA A 1 71 ? 6.126 -1.488 -3.219 1.00 92.81 71 ALA A O 1
ATOM 566 N N . GLU A 1 72 ? 5.126 -3.087 -1.997 1.00 90.75 72 GLU A N 1
ATOM 567 C CA . GLU A 1 72 ? 6.243 -4.050 -1.984 1.00 90.75 72 GLU A CA 1
ATOM 568 C C . GLU A 1 72 ? 6.649 -4.480 -3.404 1.00 90.75 72 GLU A C 1
ATOM 570 O O . GLU A 1 72 ? 7.830 -4.677 -3.700 1.00 90.75 72 GLU A O 1
ATOM 575 N N . ASN A 1 73 ? 5.681 -4.540 -4.322 1.00 88.38 73 ASN A N 1
ATOM 576 C CA . ASN A 1 73 ? 5.918 -4.826 -5.734 1.00 88.38 73 ASN A CA 1
ATOM 577 C C . ASN A 1 73 ? 6.393 -3.616 -6.559 1.00 88.38 73 ASN A C 1
ATOM 579 O O . ASN A 1 73 ? 6.694 -3.770 -7.743 1.00 88.38 73 ASN A O 1
ATOM 583 N N . GLY A 1 74 ? 6.534 -2.437 -5.947 1.00 84.19 74 GLY A N 1
ATOM 584 C CA . GLY A 1 74 ? 7.047 -1.225 -6.592 1.00 84.19 74 GLY A CA 1
ATOM 585 C C . GLY A 1 74 ? 5.972 -0.248 -7.063 1.00 84.19 74 GLY A C 1
ATOM 586 O O . GLY A 1 74 ? 6.295 0.709 -7.768 1.00 84.19 74 GLY A O 1
ATOM 587 N N . ASN A 1 75 ? 4.704 -0.434 -6.680 1.00 87.62 75 ASN A N 1
ATOM 588 C CA . ASN A 1 75 ? 3.663 0.539 -6.990 1.00 87.62 75 ASN A CA 1
ATOM 589 C C . ASN A 1 75 ? 3.813 1.795 -6.111 1.00 87.62 75 ASN A C 1
ATOM 591 O O . ASN A 1 75 ? 3.450 1.826 -4.933 1.00 87.62 75 ASN A O 1
ATOM 595 N N . ILE A 1 76 ? 4.331 2.866 -6.715 1.00 86.62 76 ILE A N 1
ATOM 596 C CA . ILE A 1 76 ? 4.599 4.142 -6.036 1.00 86.62 76 ILE A CA 1
ATOM 597 C C . ILE A 1 76 ? 3.304 4.811 -5.547 1.00 86.62 76 ILE A C 1
ATOM 599 O O . ILE A 1 76 ? 3.310 5.479 -4.511 1.00 86.62 76 ILE A O 1
ATOM 603 N N . TYR A 1 77 ? 2.187 4.633 -6.257 1.00 90.44 77 TYR A N 1
ATOM 604 C CA . TYR A 1 77 ? 0.900 5.206 -5.858 1.00 90.44 77 TYR A CA 1
ATOM 605 C C . TYR A 1 77 ? 0.358 4.522 -4.605 1.00 90.44 77 TYR A C 1
ATOM 607 O O . TYR A 1 77 ? -0.088 5.213 -3.690 1.00 90.44 77 TYR A O 1
ATOM 615 N N . ALA A 1 78 ? 0.479 3.196 -4.516 1.00 93.44 78 ALA A N 1
ATOM 616 C CA . ALA A 1 78 ? 0.107 2.445 -3.322 1.00 93.44 78 ALA A CA 1
ATOM 617 C C . ALA A 1 78 ? 0.954 2.860 -2.106 1.00 93.44 78 ALA A C 1
ATOM 619 O O . ALA A 1 78 ? 0.412 3.149 -1.038 1.00 93.44 78 ALA A O 1
ATOM 620 N N . LEU A 1 79 ? 2.274 3.013 -2.286 1.00 93.06 79 LEU A N 1
ATOM 621 C CA . LEU A 1 79 ? 3.164 3.508 -1.231 1.00 93.06 79 LEU A CA 1
ATOM 622 C C . LEU A 1 79 ? 2.770 4.921 -0.769 1.00 93.06 79 LEU A C 1
ATOM 624 O O . LEU A 1 79 ? 2.719 5.201 0.430 1.00 93.06 79 LEU A O 1
ATOM 628 N N . LYS A 1 80 ? 2.449 5.814 -1.713 1.00 93.69 80 LYS A N 1
ATOM 629 C CA . LYS A 1 80 ? 1.962 7.163 -1.403 1.00 93.69 80 LYS A CA 1
ATOM 630 C C . LYS A 1 80 ? 0.647 7.119 -0.618 1.00 93.69 80 LYS A C 1
ATOM 632 O O . LYS A 1 80 ? 0.526 7.836 0.372 1.00 93.69 80 LYS A O 1
ATOM 637 N N . ALA A 1 81 ? -0.298 6.267 -1.012 1.00 94.50 81 ALA A N 1
ATOM 638 C CA . ALA A 1 81 ? -1.568 6.098 -0.311 1.00 94.50 81 ALA A CA 1
ATOM 639 C C . ALA A 1 81 ? -1.368 5.616 1.135 1.00 94.50 81 ALA A C 1
ATOM 641 O O . ALA A 1 81 ? -1.955 6.191 2.049 1.00 94.50 81 ALA A O 1
ATOM 642 N N . LEU A 1 82 ? -0.484 4.640 1.375 1.00 95.31 82 LEU A N 1
ATOM 643 C CA . LEU A 1 82 ? -0.147 4.191 2.732 1.00 95.31 82 LEU A CA 1
ATOM 644 C C . LEU A 1 82 ? 0.446 5.318 3.589 1.00 95.31 82 LEU A C 1
ATOM 646 O O . LEU A 1 82 ? 0.087 5.460 4.757 1.00 95.31 82 LEU A O 1
ATOM 650 N N . ILE A 1 83 ? 1.317 6.156 3.014 1.00 94.69 83 ILE A N 1
ATOM 651 C CA . ILE A 1 83 ? 1.874 7.332 3.701 1.00 94.69 83 ILE A CA 1
ATOM 652 C C . ILE A 1 83 ? 0.770 8.342 4.042 1.00 94.69 83 ILE A C 1
ATOM 654 O O . ILE A 1 83 ? 0.778 8.906 5.136 1.00 94.69 83 ILE A O 1
ATOM 658 N N . GLU A 1 84 ? -0.169 8.588 3.127 1.00 93.88 84 GLU A N 1
ATOM 659 C CA . GLU A 1 84 ? -1.320 9.469 3.365 1.00 93.88 84 GLU A CA 1
ATOM 660 C C . GLU A 1 84 ? -2.203 8.938 4.502 1.00 93.88 84 GLU A C 1
ATOM 662 O O . GLU A 1 84 ? -2.540 9.702 5.409 1.00 93.88 84 GLU A O 1
ATOM 667 N N . VAL A 1 85 ? -2.506 7.634 4.512 1.00 92.06 85 VAL A N 1
ATOM 668 C CA . VAL A 1 85 ? -3.266 6.984 5.594 1.00 92.06 85 VAL A CA 1
ATOM 669 C C . VAL A 1 85 ? -2.524 7.102 6.926 1.00 92.06 85 VAL A C 1
ATOM 671 O O . VAL A 1 85 ? -3.114 7.516 7.920 1.00 92.06 85 VAL A O 1
ATOM 674 N N . ALA A 1 86 ? -1.221 6.807 6.952 1.00 91.88 86 ALA A N 1
ATOM 675 C CA . ALA A 1 86 ? -0.400 6.875 8.162 1.00 91.88 86 ALA A CA 1
ATOM 676 C C . ALA A 1 86 ? -0.275 8.301 8.732 1.00 91.88 86 ALA A C 1
ATOM 678 O O . ALA A 1 86 ? -0.113 8.471 9.939 1.00 91.88 86 ALA A O 1
ATOM 679 N N . LYS A 1 87 ? -0.336 9.329 7.875 1.00 89.06 87 LYS A N 1
ATOM 680 C CA . LYS A 1 87 ? -0.276 10.748 8.266 1.00 89.06 87 LYS A CA 1
ATOM 681 C C . LYS A 1 87 ? -1.630 11.346 8.628 1.00 89.06 87 LYS A C 1
ATOM 683 O O . LYS A 1 87 ? -1.661 12.473 9.132 1.00 89.06 87 LYS A O 1
ATOM 688 N N . ASN A 1 88 ? -2.731 10.661 8.326 1.00 82.06 88 ASN A N 1
ATOM 689 C CA . ASN A 1 88 ? -4.060 11.151 8.653 1.00 82.06 88 ASN A CA 1
ATOM 690 C C . ASN A 1 88 ? -4.126 11.384 10.174 1.00 82.06 88 ASN A C 1
ATOM 692 O O . ASN A 1 88 ? -3.678 10.548 10.938 1.00 82.06 88 ASN A O 1
ATOM 696 N N . LYS A 1 89 ? -4.591 12.552 10.629 1.00 62.53 89 LYS A N 1
ATOM 697 C CA . LYS A 1 89 ? -4.585 12.931 12.060 1.00 62.53 89 LYS A CA 1
ATOM 698 C C . LYS A 1 89 ? -5.939 12.736 12.740 1.00 62.53 89 LYS A C 1
ATOM 700 O O . LYS A 1 89 ? -6.097 13.125 13.892 1.00 62.53 89 LYS A O 1
ATOM 705 N N . ARG A 1 90 ? -6.934 12.217 12.013 1.00 60.72 90 ARG A N 1
ATOM 706 C CA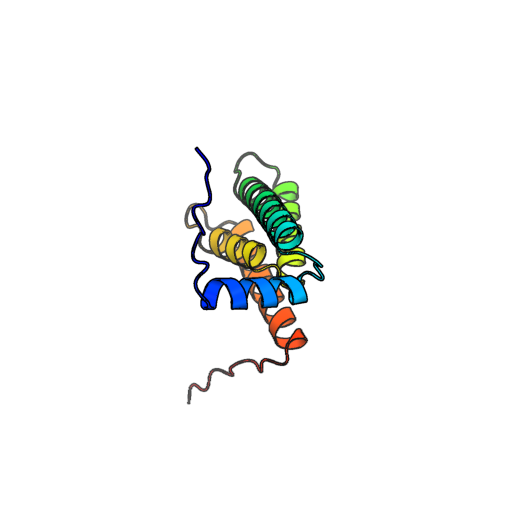 . ARG A 1 90 ? -8.334 12.234 12.459 1.00 60.72 90 ARG A CA 1
ATOM 707 C C . ARG A 1 90 ? -8.657 11.246 13.580 1.00 60.72 90 ARG A C 1
ATOM 709 O O . ARG A 1 90 ? -9.656 11.459 14.245 1.00 60.72 90 ARG A O 1
ATOM 716 N N . ASP A 1 91 ? -7.810 10.249 13.827 1.00 53.50 91 ASP A N 1
ATOM 717 C CA . ASP A 1 91 ? -7.896 9.382 15.011 1.00 53.50 91 ASP A CA 1
ATOM 718 C C . ASP A 1 91 ? -6.626 8.542 15.118 1.00 53.50 91 ASP A C 1
ATOM 720 O O . ASP A 1 91 ? -6.267 7.934 14.120 1.00 53.50 91 ASP A O 1
ATOM 724 N N . VAL A 1 92 ? -5.934 8.469 16.262 1.00 55.53 92 VAL A N 1
ATOM 725 C CA . VAL A 1 92 ? -4.721 7.628 16.422 1.00 55.53 92 VAL A CA 1
ATOM 726 C C . VAL A 1 92 ? -5.130 6.152 16.487 1.00 55.53 92 VAL A C 1
ATOM 728 O O . VAL A 1 92 ? -5.072 5.502 17.530 1.00 55.53 92 VAL A O 1
ATOM 731 N N . SER A 1 93 ? -5.620 5.629 15.368 1.00 73.56 93 SER A N 1
ATOM 732 C CA . SER A 1 93 ? -6.252 4.323 15.279 1.00 73.56 93 SER A CA 1
ATOM 733 C C . SER A 1 93 ? -5.245 3.253 14.866 1.00 73.56 93 SER A C 1
ATOM 735 O O . SER A 1 93 ? -4.176 3.517 14.304 1.00 73.56 93 SER A O 1
ATOM 737 N N . TYR A 1 94 ? -5.605 2.006 15.151 1.00 87.00 94 TYR A N 1
ATOM 738 C CA . TYR A 1 94 ? -4.906 0.812 14.688 1.00 87.00 94 TYR A CA 1
ATOM 739 C C . TYR A 1 94 ? -4.543 0.873 13.182 1.00 87.00 94 TYR A C 1
ATOM 741 O O . TYR A 1 94 ? -3.439 0.477 12.806 1.00 87.00 94 TYR A O 1
ATOM 749 N N . ILE A 1 95 ? -5.397 1.484 12.349 1.00 88.75 95 ILE A N 1
ATOM 750 C CA . ILE A 1 95 ? -5.202 1.661 10.898 1.00 88.75 95 ILE A CA 1
ATOM 751 C C . ILE A 1 95 ? -3.939 2.474 10.581 1.00 88.75 95 ILE A C 1
ATOM 753 O O . ILE A 1 95 ? -3.167 2.081 9.711 1.00 88.75 95 ILE A O 1
ATOM 757 N N . GLN A 1 96 ? -3.653 3.559 11.308 1.00 89.31 96 GLN A N 1
ATOM 758 C CA . GLN A 1 96 ? -2.434 4.354 11.078 1.00 89.31 96 GLN A CA 1
ATOM 759 C C . GLN A 1 96 ? -1.168 3.597 11.448 1.00 89.31 96 GLN A C 1
ATOM 761 O O . GLN A 1 96 ? -0.176 3.654 10.721 1.00 89.31 96 GLN A O 1
ATOM 766 N N . LYS A 1 97 ? -1.194 2.877 12.577 1.00 91.06 97 LYS A N 1
ATOM 767 C CA . LYS A 1 97 ? -0.051 2.069 13.017 1.00 91.06 97 LYS A CA 1
ATOM 768 C C . LYS A 1 97 ? 0.241 0.962 12.008 1.00 91.06 97 LYS A C 1
ATOM 770 O O . LYS A 1 97 ? 1.401 0.773 11.642 1.00 91.06 97 LYS A O 1
ATOM 775 N N . LYS A 1 98 ? -0.804 0.286 11.516 1.00 93.12 98 LYS A N 1
ATOM 776 C CA . LYS A 1 98 ? -0.686 -0.730 10.466 1.00 93.12 98 LYS A CA 1
ATOM 777 C C . LYS A 1 98 ? -0.159 -0.121 9.165 1.00 93.12 98 LYS A C 1
ATOM 779 O O . LYS A 1 98 ? 0.847 -0.601 8.654 1.00 93.12 98 LYS A O 1
ATOM 784 N N . ALA A 1 99 ? -0.732 0.989 8.695 1.00 94.00 99 ALA A N 1
ATOM 785 C CA . ALA A 1 99 ? -0.261 1.686 7.497 1.00 94.00 99 ALA A CA 1
ATOM 786 C C . ALA A 1 99 ? 1.220 2.093 7.602 1.00 94.00 99 ALA A C 1
ATOM 788 O O . ALA A 1 99 ? 1.997 1.825 6.691 1.00 94.00 99 ALA A O 1
ATOM 789 N N . LEU A 1 100 ? 1.652 2.662 8.734 1.00 94.50 100 LEU A N 1
ATOM 790 C CA . LEU A 1 100 ? 3.056 3.017 8.959 1.00 94.50 100 LEU A CA 1
ATOM 791 C C . LEU A 1 100 ? 3.981 1.788 8.949 1.00 94.50 100 LEU A C 1
ATOM 793 O O . LEU A 1 100 ? 5.079 1.856 8.398 1.00 94.50 100 LEU A O 1
ATOM 797 N N . SER A 1 101 ? 3.555 0.669 9.543 1.00 95.88 101 SER A N 1
ATOM 798 C CA . SER A 1 101 ? 4.306 -0.592 9.490 1.00 95.88 101 SER A CA 1
ATOM 799 C C . SER A 1 101 ? 4.449 -1.099 8.055 1.00 95.88 101 SER A C 1
ATOM 801 O O . SER A 1 101 ? 5.530 -1.535 7.667 1.00 95.88 101 SER A O 1
ATOM 803 N N . LEU A 1 102 ? 3.383 -1.004 7.257 1.00 96.50 102 LEU A N 1
ATOM 804 C CA . LEU A 1 102 ? 3.393 -1.414 5.854 1.00 96.50 102 LEU A CA 1
ATOM 805 C C . LEU A 1 102 ? 4.289 -0.510 5.004 1.00 96.50 102 LEU A C 1
ATOM 807 O O . LEU A 1 102 ? 5.014 -1.020 4.156 1.00 96.50 102 LEU A O 1
ATOM 811 N N . VAL A 1 103 ? 4.326 0.804 5.266 1.00 95.81 103 VAL A N 1
ATOM 812 C CA . VAL A 1 103 ? 5.285 1.722 4.619 1.00 95.81 103 VAL A CA 1
ATOM 813 C C . VAL A 1 103 ? 6.721 1.276 4.886 1.00 95.81 103 VAL A C 1
ATOM 815 O O . VAL A 1 103 ? 7.502 1.160 3.946 1.00 95.81 103 VAL A O 1
ATOM 818 N N . LYS A 1 104 ? 7.070 1.004 6.151 1.00 95.00 104 LYS A N 1
ATOM 819 C CA . LYS A 1 104 ? 8.420 0.551 6.525 1.00 95.00 104 LYS A CA 1
ATOM 820 C C . LYS A 1 104 ? 8.779 -0.759 5.825 1.00 95.00 104 LYS A C 1
ATOM 822 O O . LYS A 1 104 ? 9.790 -0.811 5.137 1.00 95.00 104 LYS A O 1
ATOM 827 N N . LYS A 1 105 ? 7.895 -1.759 5.913 1.00 95.38 105 LYS A N 1
ATOM 828 C CA . LYS A 1 105 ? 8.069 -3.061 5.254 1.00 95.38 105 LYS A CA 1
ATOM 829 C C . LYS A 1 105 ? 8.254 -2.914 3.740 1.00 95.38 105 LYS A C 1
ATOM 831 O O . LYS A 1 105 ? 9.177 -3.494 3.180 1.00 95.38 105 LYS A O 1
ATOM 836 N N . SER A 1 106 ? 7.419 -2.103 3.090 1.00 93.44 106 SER A N 1
ATOM 837 C CA . SER A 1 106 ? 7.501 -1.857 1.646 1.00 93.44 106 SER A CA 1
ATOM 838 C C . SER A 1 106 ? 8.832 -1.223 1.259 1.00 93.44 106 SER A C 1
ATOM 840 O O . SER A 1 106 ? 9.463 -1.654 0.300 1.00 93.44 106 SER A O 1
ATOM 842 N N . LEU A 1 107 ? 9.292 -0.224 2.017 1.00 91.31 107 LEU A N 1
ATOM 843 C CA . LEU A 1 107 ? 10.589 0.404 1.780 1.00 91.31 107 LEU A CA 1
ATOM 844 C C . LEU A 1 107 ? 11.735 -0.592 1.963 1.00 91.31 107 LEU A C 1
ATOM 846 O O . LEU A 1 107 ? 12.590 -0.661 1.087 1.00 91.31 107 LEU A O 1
ATOM 850 N N . ASP A 1 108 ? 11.734 -1.394 3.030 1.00 91.88 108 ASP A N 1
ATOM 851 C CA . ASP A 1 108 ? 12.758 -2.420 3.263 1.00 91.88 108 ASP A CA 1
ATOM 852 C C . ASP A 1 108 ? 12.837 -3.421 2.099 1.00 91.88 108 ASP A C 1
ATOM 854 O O . ASP A 1 108 ? 13.930 -3.722 1.611 1.00 91.88 108 ASP A O 1
ATOM 858 N N . VAL A 1 109 ? 11.684 -3.882 1.598 1.00 90.25 109 VAL A N 1
ATOM 859 C CA . VAL A 1 109 ? 11.603 -4.774 0.429 1.00 90.25 109 VAL A CA 1
ATOM 860 C C . VAL A 1 109 ? 12.163 -4.099 -0.821 1.00 90.25 109 VAL A C 1
ATOM 862 O O . VAL A 1 109 ? 12.960 -4.704 -1.539 1.00 90.25 109 VAL A O 1
ATOM 865 N N . LEU A 1 110 ? 11.794 -2.845 -1.087 1.00 86.00 110 LEU A N 1
ATOM 866 C CA . LEU A 1 110 ? 12.289 -2.109 -2.252 1.00 86.00 110 LEU A CA 1
ATOM 867 C C . LEU A 1 110 ? 13.799 -1.846 -2.155 1.00 86.00 110 LEU A C 1
ATOM 869 O O . LEU A 1 110 ? 14.517 -2.060 -3.132 1.00 86.00 110 LEU A O 1
ATOM 873 N N . TYR A 1 111 ? 14.308 -1.451 -0.987 1.00 84.94 111 TYR A N 1
ATOM 874 C CA . TYR A 1 111 ? 15.743 -1.265 -0.756 1.00 84.94 111 TYR A CA 1
ATOM 875 C C . TYR A 1 111 ? 16.522 -2.561 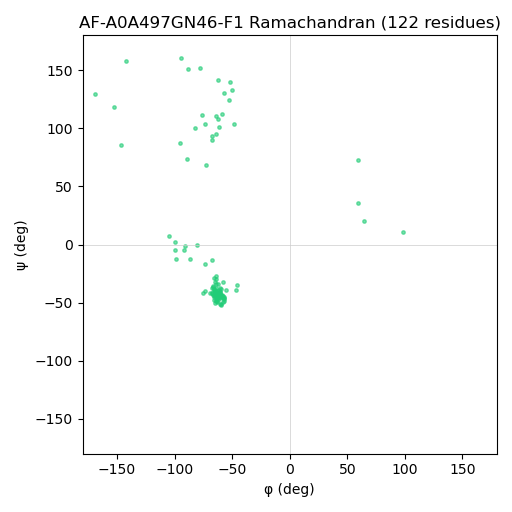-1.003 1.00 84.94 111 TYR A C 1
ATOM 877 O O . TYR A 1 111 ? 17.521 -2.544 -1.726 1.00 84.94 111 TYR A O 1
ATOM 885 N N . ALA A 1 112 ? 16.028 -3.692 -0.487 1.00 87.44 112 ALA A N 1
ATOM 886 C CA . ALA A 1 112 ? 16.620 -5.006 -0.724 1.00 87.44 112 ALA A CA 1
ATOM 887 C C . ALA A 1 112 ? 16.577 -5.408 -2.209 1.00 87.44 112 ALA A C 1
ATOM 889 O O . ALA A 1 112 ? 17.576 -5.877 -2.751 1.00 87.44 112 ALA A O 1
ATOM 890 N N . LYS A 1 113 ? 15.443 -5.188 -2.887 1.00 82.88 113 LYS A N 1
ATOM 891 C CA . LYS A 1 113 ? 15.232 -5.564 -4.295 1.00 82.88 113 LYS A CA 1
ATOM 892 C C . LYS A 1 113 ? 16.106 -4.768 -5.264 1.00 82.88 113 LYS A C 1
ATOM 894 O O . LYS A 1 113 ? 16.547 -5.315 -6.270 1.00 82.88 113 LYS A O 1
ATOM 899 N N . TYR A 1 114 ? 16.354 -3.493 -4.971 1.00 77.31 114 TYR A N 1
ATOM 900 C CA . TYR A 1 114 ? 17.088 -2.586 -5.859 1.00 77.31 114 TYR A CA 1
ATOM 901 C C . TYR A 1 114 ? 18.529 -2.297 -5.409 1.00 77.31 114 TYR A C 1
ATOM 903 O O . TYR A 1 114 ? 19.195 -1.461 -6.017 1.00 77.31 114 TYR A O 1
ATOM 911 N N . GLY A 1 115 ? 19.034 -2.978 -4.372 1.00 67.06 115 GLY A N 1
ATOM 912 C CA . GLY A 1 115 ? 20.427 -2.842 -3.920 1.00 67.06 115 GLY A CA 1
ATOM 913 C C . GLY A 1 115 ? 20.781 -1.449 -3.388 1.00 67.06 115 GLY A C 1
ATOM 914 O O . GLY A 1 115 ? 21.953 -1.075 -3.339 1.00 67.06 115 GLY A O 1
ATOM 915 N N . LEU A 1 116 ? 19.777 -0.662 -3.003 1.00 62.53 116 LEU A N 1
ATOM 916 C CA . LEU A 1 116 ? 19.963 0.659 -2.422 1.00 62.53 116 LEU A CA 1
ATOM 917 C C . LEU A 1 116 ? 20.263 0.451 -0.933 1.00 62.53 116 LEU A C 1
ATOM 919 O O . LEU A 1 116 ? 19.363 0.161 -0.148 1.00 62.53 116 LEU A O 1
ATOM 923 N N . ALA A 1 117 ? 21.543 0.520 -0.559 1.00 53.66 117 ALA A N 1
ATOM 924 C CA . ALA A 1 117 ? 21.981 0.352 0.823 1.00 53.66 117 ALA A CA 1
ATOM 925 C C . ALA A 1 117 ? 21.165 1.258 1.757 1.00 53.66 117 ALA A C 1
ATOM 927 O O . ALA A 1 117 ? 20.992 2.446 1.470 1.00 53.66 117 ALA A O 1
ATOM 928 N N . GLN A 1 118 ? 20.680 0.702 2.874 1.00 53.59 118 GLN A N 1
ATOM 929 C CA . GLN A 1 118 ? 20.074 1.516 3.922 1.00 53.59 118 GLN A CA 1
ATOM 930 C C . GLN A 1 118 ? 21.069 2.615 4.296 1.00 53.59 118 GLN A C 1
ATOM 932 O O . GLN A 1 118 ? 22.224 2.325 4.625 1.00 53.59 118 GLN A O 1
ATOM 937 N N . VAL A 1 119 ? 20.633 3.872 4.217 1.00 55.22 119 VAL A N 1
ATOM 938 C CA . VAL A 1 119 ? 21.384 4.987 4.785 1.00 55.22 119 VAL A CA 1
ATOM 939 C C . VAL A 1 119 ? 21.406 4.724 6.284 1.00 55.22 119 VAL A C 1
ATOM 941 O O . VAL A 1 119 ? 20.435 4.995 6.982 1.00 55.22 119 VAL A O 1
ATOM 944 N N . LYS A 1 120 ? 22.477 4.089 6.771 1.00 47.12 120 LYS A N 1
ATOM 945 C CA . LYS A 1 120 ? 22.750 4.011 8.201 1.00 47.12 120 LYS A CA 1
ATOM 946 C 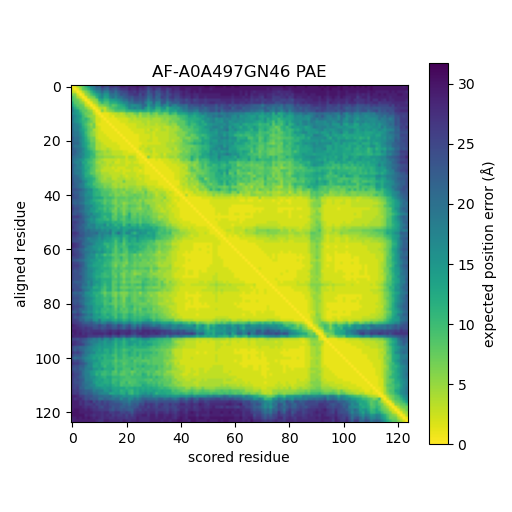C . LYS A 1 120 ? 22.860 5.449 8.673 1.00 47.12 120 LYS A C 1
ATOM 948 O O . LYS A 1 120 ? 23.802 6.140 8.274 1.00 47.12 120 LYS A O 1
ATOM 953 N N . ASP A 1 121 ? 21.901 5.875 9.487 1.00 49.62 121 ASP A N 1
ATOM 954 C CA . ASP A 1 121 ? 21.989 7.114 10.245 1.00 49.62 121 ASP A CA 1
ATOM 955 C C . ASP A 1 121 ? 23.350 7.136 10.942 1.00 49.62 121 ASP A C 1
ATOM 957 O O . ASP A 1 121 ? 23.619 6.407 11.897 1.00 49.62 121 ASP A O 1
ATOM 961 N N . SER A 1 122 ? 24.254 7.931 10.380 1.00 46.59 122 SER A N 1
ATOM 962 C CA . SER A 1 122 ? 25.574 8.186 10.929 1.00 46.59 122 SER A CA 1
ATOM 963 C C . SER A 1 122 ? 25.414 9.383 11.852 1.00 46.59 122 SER A C 1
ATOM 965 O O . SER A 1 122 ? 25.747 10.506 11.492 1.00 46.59 122 SER A O 1
ATOM 967 N N . SER A 1 123 ? 24.789 9.156 13.005 1.00 44.94 123 SER A N 1
ATOM 968 C CA . SER A 1 123 ? 24.795 10.107 14.116 1.00 44.94 123 SER A CA 1
ATOM 969 C C . SER A 1 123 ? 25.915 9.700 15.069 1.00 44.94 123 SER A C 1
ATOM 971 O O . SER A 1 123 ? 25.708 8.885 15.966 1.00 44.94 123 SER A O 1
ATOM 973 N N . GLY A 1 124 ? 27.114 10.208 14.782 1.00 37.81 124 GLY A N 1
ATOM 974 C CA . GLY A 1 124 ? 28.206 10.350 15.744 1.00 37.81 124 GLY A CA 1
ATOM 975 C C . GLY A 1 124 ? 28.241 11.777 16.269 1.00 37.81 124 GLY A C 1
ATOM 976 O O . GLY A 1 124 ? 27.781 12.673 15.524 1.00 37.81 124 GLY A O 1
#

Foldseek 3Di:
DDDDPPPPCDPVNVVVLVVLCVLVVHPDSVVSVVVVVVLLVLLVVLLCQLPPPPHDPVSNLVSLVVLLVCLLSPNPSSLVSLVVQLPDPPDPDPSNVSSVVSNVVSVVSVCVVVVPDPPPPPDD

Secondary structure (DSSP, 8-state):
----------HHHHHHHHHHHHHTT-SSHHHHHHHHHHHHHHHHHHHHHHH-TTS-HHHHHHHHHHHHHHHHTT-HHHHHHHHHHHH--S---HHHHHHHHHHHHHHHHHHHHHT---------

pLDDT: mean 80.26, std 15.66, range [37.81, 96.5]

Nearest PDB structures (foldseek):
  2dg8-assembly1_D  TM=2.598E-01  e=9.474E+00  Streptomyces coelicolor A3(2)
  3he0-assembly1_A  TM=2.366E-01  e=8.076E+00  Vibrio parahaemolyticus

Mean predicted aligned error: 10.47 Å

Solvent-accessible surface area (backbone atoms only — not comparable to full-atom values): 7057 Å² total; per-residue (Å²): 139,84,93,76,85,76,76,79,70,50,68,71,54,52,55,49,51,52,54,46,20,63,76,69,71,39,95,41,70,66,52,38,51,52,50,50,54,49,52,50,51,55,39,52,51,31,49,47,47,46,68,40,87,88,52,55,69,70,56,21,47,51,27,47,52,52,34,31,56,42,20,44,75,64,37,63,64,24,42,50,46,31,50,52,52,35,64,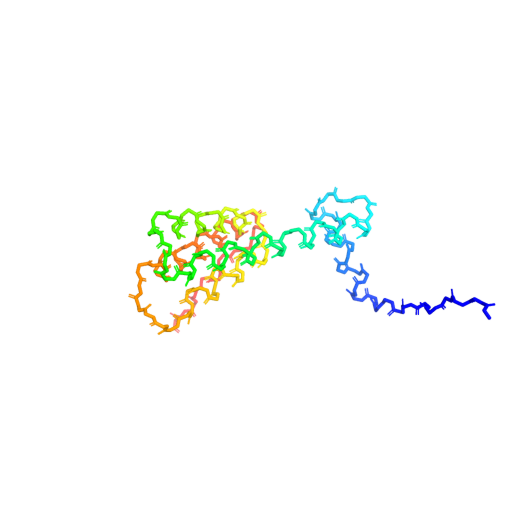51,81,89,57,101,40,74,66,29,57,50,24,46,51,36,45,52,53,20,49,53,46,44,30,65,75,68,70,49,74,78,82,70,83,82,81,126